Protein AF-A0A7Y6ZDL6-F1 (afdb_monomer_lite)

Structure (mmCIF, N/CA/C/O backbone):
data_AF-A0A7Y6ZDL6-F1
#
_entry.id   AF-A0A7Y6ZDL6-F1
#
loop_
_atom_site.group_PDB
_atom_site.id
_atom_site.type_symbol
_atom_site.label_atom_id
_atom_site.label_alt_id
_atom_site.label_comp_id
_atom_site.label_asym_id
_atom_site.label_entity_id
_atom_site.label_seq_id
_atom_site.pdbx_PDB_ins_code
_atom_site.Cartn_x
_atom_site.Cartn_y
_atom_site.Cartn_z
_atom_site.occupancy
_atom_site.B_iso_or_equiv
_atom_site.auth_seq_id
_atom_site.auth_comp_id
_atom_site.auth_asym_id
_atom_site.auth_atom_id
_atom_site.pdbx_PDB_model_num
ATOM 1 N N . MET A 1 1 ? 57.002 0.272 -57.227 1.00 36.59 1 MET A N 1
ATOM 2 C CA . MET A 1 1 ? 57.228 0.877 -55.899 1.00 36.59 1 MET A CA 1
ATOM 3 C C . MET A 1 1 ? 55.902 0.898 -55.145 1.00 36.59 1 MET A C 1
ATOM 5 O O . MET A 1 1 ? 54.931 1.383 -55.696 1.00 36.59 1 MET A O 1
ATOM 9 N N . LYS A 1 2 ? 55.901 0.307 -53.939 1.00 42.91 2 LYS A N 1
ATOM 10 C CA . LYS A 1 2 ? 54.948 0.447 -52.814 1.00 42.91 2 LYS A CA 1
ATOM 11 C C . LYS A 1 2 ? 53.448 0.146 -53.039 1.00 42.91 2 LYS A C 1
ATOM 13 O O . LYS A 1 2 ? 52.616 1.027 -53.177 1.00 42.91 2 LYS A O 1
ATOM 18 N N . LYS A 1 3 ? 53.177 -1.163 -52.980 1.00 45.16 3 LYS A N 1
ATOM 19 C CA . LYS A 1 3 ? 52.013 -1.884 -52.426 1.00 45.16 3 LYS A CA 1
ATOM 20 C C . LYS A 1 3 ? 50.885 -1.002 -51.853 1.00 45.16 3 LYS A C 1
ATOM 22 O O . LYS A 1 3 ? 50.964 -0.553 -50.715 1.00 45.16 3 LYS A O 1
ATOM 27 N N . ILE A 1 4 ? 49.814 -0.863 -52.631 1.00 57.41 4 ILE A N 1
ATOM 28 C CA . ILE A 1 4 ? 48.461 -0.620 -52.126 1.00 57.41 4 ILE A CA 1
ATOM 29 C C . ILE A 1 4 ? 47.939 -1.986 -51.685 1.00 57.41 4 ILE A C 1
ATOM 31 O O . ILE A 1 4 ? 47.622 -2.823 -52.524 1.00 57.41 4 ILE A O 1
ATOM 35 N N . ALA A 1 5 ? 47.935 -2.238 -50.385 1.00 52.50 5 ALA A N 1
ATOM 36 C CA . ALA A 1 5 ? 47.142 -3.288 -49.765 1.00 52.50 5 ALA A CA 1
ATOM 37 C C . ALA A 1 5 ? 47.132 -3.054 -48.254 1.00 52.50 5 ALA A C 1
ATOM 39 O O . ALA A 1 5 ? 48.175 -2.754 -47.676 1.00 52.50 5 ALA A O 1
ATOM 40 N N . LEU A 1 6 ? 45.974 -3.323 -47.649 1.00 48.06 6 LEU A N 1
ATOM 41 C CA . LEU A 1 6 ? 45.800 -3.661 -46.235 1.00 48.06 6 LEU A CA 1
ATOM 42 C C . LEU A 1 6 ? 45.435 -2.505 -45.282 1.00 48.06 6 LEU A C 1
ATOM 44 O O . LEU A 1 6 ? 46.138 -2.179 -44.335 1.00 48.06 6 LEU A O 1
ATOM 48 N N . ILE A 1 7 ? 44.241 -1.957 -45.507 1.00 54.50 7 ILE A N 1
ATOM 49 C CA . ILE A 1 7 ? 43.246 -1.698 -44.452 1.00 54.50 7 ILE A CA 1
ATOM 50 C C . ILE A 1 7 ? 42.078 -2.634 -44.823 1.00 54.50 7 ILE A C 1
ATOM 52 O O . ILE A 1 7 ? 41.708 -2.633 -45.999 1.00 54.50 7 ILE A O 1
ATOM 56 N N . PRO A 1 8 ? 41.556 -3.492 -43.926 1.00 52.88 8 PRO A N 1
ATOM 57 C CA . PRO A 1 8 ? 41.430 -3.277 -42.493 1.00 52.88 8 PRO A CA 1
ATOM 58 C C . PRO A 1 8 ? 42.224 -4.304 -41.675 1.00 52.88 8 PRO A C 1
ATOM 60 O O . PRO A 1 8 ? 42.054 -5.512 -41.831 1.00 52.88 8 PRO A O 1
ATOM 63 N N . MET A 1 9 ? 43.052 -3.828 -40.741 1.00 53.09 9 MET A N 1
ATOM 64 C CA . MET A 1 9 ? 43.431 -4.624 -39.574 1.00 53.09 9 MET A CA 1
ATOM 65 C C . MET A 1 9 ? 42.171 -4.756 -38.716 1.00 53.09 9 MET A C 1
ATOM 67 O O . MET A 1 9 ? 41.893 -3.943 -37.844 1.00 53.09 9 MET A O 1
ATOM 71 N N . LEU A 1 10 ? 41.342 -5.704 -39.138 1.00 53.25 10 LEU A N 1
ATOM 72 C CA . LEU A 1 10 ? 40.517 -6.581 -38.339 1.00 53.25 10 LEU A CA 1
ATOM 73 C C . LEU A 1 10 ? 40.175 -6.030 -36.949 1.00 53.25 10 LEU A C 1
ATOM 75 O O . LEU A 1 10 ? 40.924 -6.160 -35.982 1.00 53.25 10 LEU A O 1
ATOM 79 N N . PHE A 1 11 ? 38.979 -5.458 -36.906 1.00 54.62 11 PHE A N 1
ATOM 80 C CA . PHE A 1 11 ? 38.126 -5.20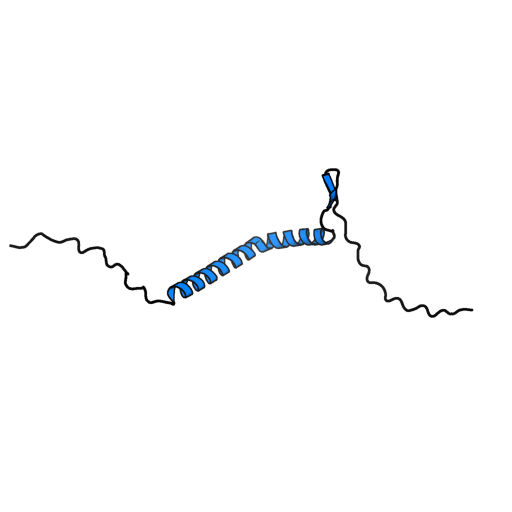9 -35.752 1.00 54.62 11 PHE A CA 1
ATOM 81 C C . PHE A 1 11 ? 37.830 -6.529 -35.003 1.00 54.62 11 PHE A C 1
ATOM 83 O O . PHE A 1 11 ? 36.704 -7.014 -34.976 1.00 54.62 11 PHE A O 1
ATOM 90 N N . LEU A 1 12 ? 38.863 -7.172 -34.455 1.00 51.00 12 LEU A N 1
ATOM 91 C CA . LEU A 1 12 ? 38.741 -8.420 -33.705 1.00 51.00 12 LEU A CA 1
ATOM 92 C C . LEU A 1 12 ? 39.771 -8.484 -32.574 1.00 51.00 12 LEU A C 1
ATOM 94 O O . LEU A 1 12 ? 40.399 -9.509 -32.336 1.00 51.00 12 LEU A O 1
ATOM 98 N N . ALA A 1 13 ? 39.910 -7.390 -31.825 1.00 49.34 13 ALA A N 1
ATOM 99 C CA . ALA A 1 13 ? 40.230 -7.516 -30.409 1.00 49.34 13 ALA A CA 1
ATOM 100 C C . ALA A 1 13 ? 38.942 -7.960 -29.701 1.00 49.34 13 ALA A C 1
ATOM 102 O O . ALA A 1 13 ? 38.289 -7.186 -29.009 1.00 49.34 13 ALA A O 1
ATOM 103 N N . ALA A 1 14 ? 38.522 -9.197 -29.977 1.00 55.22 14 ALA A N 1
ATOM 104 C CA . ALA A 1 14 ? 37.548 -9.865 -29.144 1.00 55.22 14 ALA A CA 1
ATOM 105 C C . ALA A 1 14 ? 38.159 -9.914 -27.737 1.00 55.22 14 ALA A C 1
ATOM 107 O O . ALA A 1 14 ? 39.270 -10.437 -27.600 1.00 55.22 14 ALA A O 1
ATOM 108 N N . PRO A 1 15 ? 37.487 -9.415 -26.688 1.00 58.69 15 PRO A N 1
ATOM 109 C CA . PRO A 1 15 ? 37.804 -9.836 -25.335 1.00 58.69 15 PRO A CA 1
ATOM 110 C C . PRO A 1 15 ? 37.327 -11.294 -25.198 1.00 58.69 15 PRO A C 1
ATOM 112 O O . PRO A 1 15 ? 36.370 -11.591 -24.504 1.00 58.69 15 PRO A O 1
ATOM 115 N N . ALA A 1 16 ? 37.950 -12.207 -25.948 1.00 55.53 16 ALA A N 1
ATOM 116 C CA . ALA A 1 16 ? 37.733 -13.650 -25.886 1.00 55.53 16 ALA A CA 1
ATOM 117 C C . ALA A 1 16 ? 38.701 -14.313 -24.885 1.00 55.53 16 ALA A C 1
ATOM 119 O O . ALA A 1 16 ? 38.832 -15.528 -24.861 1.00 55.53 16 ALA A O 1
ATOM 120 N N . LEU A 1 17 ? 39.399 -13.507 -24.075 1.00 48.25 17 LEU A N 1
ATOM 121 C CA . LEU A 1 17 ? 40.220 -13.932 -22.941 1.00 48.25 17 LEU A CA 1
ATOM 122 C C . LEU A 1 17 ? 39.850 -13.101 -21.704 1.00 48.25 17 LEU A C 1
ATOM 124 O O . LEU A 1 17 ? 40.661 -12.338 -21.189 1.00 48.25 17 LEU A O 1
ATOM 128 N N . ALA A 1 18 ? 38.603 -13.221 -21.258 1.00 50.50 18 ALA A N 1
ATOM 129 C CA . ALA A 1 18 ? 38.189 -12.831 -19.908 1.00 50.50 18 ALA A CA 1
ATOM 130 C C . ALA A 1 18 ? 37.358 -13.954 -19.257 1.00 50.50 18 ALA A C 1
ATOM 132 O O . ALA A 1 18 ? 36.466 -13.704 -18.462 1.00 50.50 18 ALA A O 1
ATOM 133 N N . GLU A 1 19 ? 37.623 -15.208 -19.633 1.00 49.12 19 GLU A N 1
ATOM 134 C CA . GLU A 1 19 ? 36.890 -16.386 -19.143 1.00 49.12 19 GLU A CA 1
ATOM 135 C C . GLU A 1 19 ? 37.441 -16.948 -17.818 1.00 49.12 19 GLU A C 1
ATOM 137 O O . GLU A 1 19 ? 37.078 -18.050 -17.424 1.00 49.12 19 GLU A O 1
ATOM 142 N N . ASP A 1 20 ? 38.298 -16.202 -17.112 1.00 55.03 20 ASP A N 1
ATOM 143 C CA . ASP A 1 20 ? 38.886 -16.624 -15.834 1.00 55.03 20 ASP A CA 1
ATOM 144 C C . ASP A 1 20 ? 38.597 -15.595 -14.730 1.00 55.03 20 ASP A C 1
ATOM 146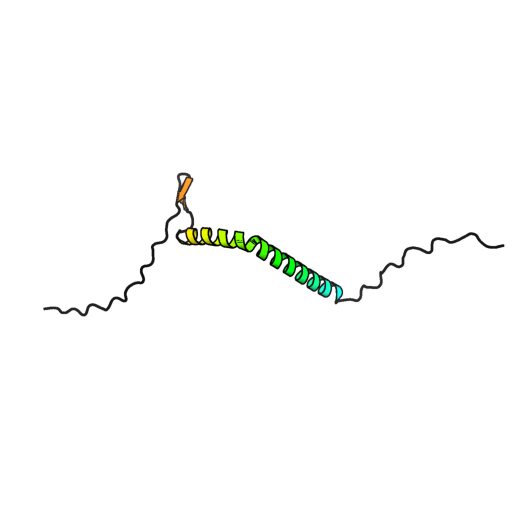 O O . ASP A 1 20 ? 39.487 -14.954 -14.171 1.00 55.03 20 ASP A O 1
ATOM 150 N N . ALA A 1 21 ? 37.308 -15.399 -14.453 1.00 52.72 21 ALA A N 1
ATOM 151 C CA . ALA A 1 21 ? 36.839 -14.622 -13.314 1.00 52.72 21 ALA A CA 1
ATOM 152 C C . ALA A 1 21 ? 35.622 -15.309 -12.669 1.00 52.72 21 ALA A C 1
ATOM 154 O O . ALA A 1 21 ? 34.477 -14.980 -12.981 1.00 52.72 21 ALA A O 1
ATOM 155 N N . PRO A 1 22 ? 35.828 -16.227 -11.705 1.00 53.91 22 PRO A N 1
ATOM 156 C CA . PRO A 1 22 ? 34.770 -16.641 -10.781 1.00 53.91 22 PRO A CA 1
ATOM 157 C C . PRO A 1 22 ? 34.238 -15.488 -9.895 1.00 53.91 22 PRO A C 1
ATOM 159 O O . PRO A 1 22 ? 33.397 -15.726 -9.037 1.00 53.91 22 PRO A O 1
ATOM 162 N N . SER A 1 23 ? 34.677 -14.245 -10.120 1.00 60.81 23 SER A N 1
ATOM 163 C CA . SER A 1 23 ? 34.266 -13.025 -9.421 1.00 60.81 23 SER A CA 1
ATOM 164 C C . SER A 1 23 ? 33.251 -12.161 -10.178 1.00 60.81 23 SER A C 1
ATOM 166 O O . SER A 1 23 ? 32.475 -11.466 -9.535 1.00 60.81 23 SER A O 1
ATOM 168 N N . ASP A 1 24 ? 33.197 -12.197 -11.514 1.00 73.75 24 ASP A N 1
ATOM 169 C CA . ASP A 1 24 ? 32.407 -11.219 -12.290 1.00 73.75 24 ASP A CA 1
ATOM 170 C C . ASP A 1 24 ? 30.895 -11.435 -12.150 1.00 73.75 24 ASP A C 1
ATOM 172 O O . ASP A 1 24 ? 30.107 -10.488 -12.120 1.00 73.75 24 ASP A O 1
ATOM 176 N N . ALA A 1 25 ? 30.480 -12.696 -12.019 1.00 81.31 25 ALA A N 1
ATOM 177 C CA . ALA A 1 25 ? 29.090 -13.029 -1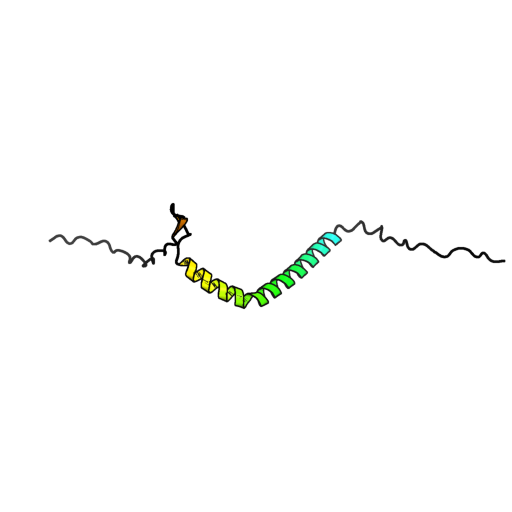1.745 1.00 81.31 25 ALA A CA 1
ATOM 178 C C . ALA A 1 25 ? 28.681 -12.594 -10.329 1.00 81.31 25 ALA A C 1
ATOM 180 O O . ALA A 1 25 ? 27.588 -12.065 -10.151 1.00 81.31 25 ALA A O 1
ATOM 181 N N . GLU A 1 26 ? 29.543 -12.792 -9.327 1.00 83.94 26 GLU A N 1
ATOM 182 C CA . GLU A 1 26 ? 29.284 -12.386 -7.940 1.00 83.94 26 GLU A CA 1
ATOM 183 C C . GLU A 1 26 ? 29.242 -10.857 -7.798 1.00 83.94 26 GLU A C 1
ATOM 185 O O . GLU A 1 26 ? 28.324 -10.323 -7.176 1.00 83.94 26 GLU A O 1
ATOM 190 N N . GLU A 1 27 ? 30.163 -10.151 -8.457 1.00 86.19 27 GLU A N 1
ATOM 191 C CA . GLU A 1 27 ? 30.171 -8.691 -8.592 1.00 86.19 27 GLU A CA 1
ATOM 192 C C . GLU A 1 27 ? 28.863 -8.199 -9.237 1.00 86.19 27 GLU A C 1
ATOM 194 O O . GLU A 1 27 ? 28.176 -7.335 -8.689 1.00 86.19 27 GLU A O 1
ATOM 199 N N . GLY A 1 28 ? 28.447 -8.814 -10.351 1.00 88.19 28 GLY A N 1
ATOM 200 C CA . GLY A 1 28 ? 27.182 -8.511 -11.023 1.00 88.19 28 GLY A CA 1
ATOM 201 C C . GLY A 1 28 ? 25.953 -8.768 -10.146 1.00 88.19 28 GLY A C 1
ATOM 202 O O . GLY A 1 28 ? 25.021 -7.963 -10.137 1.00 88.19 28 GLY A O 1
ATOM 203 N N . TRP A 1 29 ? 25.954 -9.847 -9.356 1.00 92.06 29 TRP A N 1
ATOM 204 C CA . TRP A 1 29 ? 24.900 -10.139 -8.380 1.00 92.06 29 TRP A CA 1
ATOM 205 C C . TRP A 1 29 ? 24.860 -9.124 -7.237 1.00 92.06 29 TRP A C 1
ATOM 207 O O . TRP A 1 29 ? 23.771 -8.754 -6.792 1.00 92.06 29 TRP A O 1
ATOM 217 N N . ASN A 1 30 ? 26.017 -8.672 -6.755 1.00 92.88 30 ASN A N 1
ATOM 218 C CA . ASN A 1 30 ? 26.110 -7.659 -5.708 1.00 92.88 30 ASN A CA 1
ATOM 219 C C . ASN A 1 30 ? 25.613 -6.298 -6.205 1.00 92.88 30 ASN A C 1
ATOM 221 O O . ASN A 1 30 ? 24.770 -5.695 -5.542 1.00 92.88 30 ASN A O 1
ATOM 225 N N . LEU A 1 31 ? 26.017 -5.881 -7.407 1.00 94.50 31 LEU A N 1
ATOM 226 C CA . LEU A 1 31 ? 25.537 -4.657 -8.054 1.00 94.50 31 LEU A CA 1
ATOM 227 C C . LEU A 1 31 ? 24.031 -4.701 -8.341 1.00 94.50 31 LEU A C 1
ATOM 229 O O . LEU A 1 31 ? 23.320 -3.734 -8.072 1.00 94.50 31 LEU A O 1
ATOM 233 N N . LEU A 1 32 ? 23.514 -5.831 -8.841 1.00 95.81 32 LEU A N 1
ATOM 234 C CA . LEU A 1 32 ? 22.077 -6.015 -9.052 1.00 95.81 32 LEU A CA 1
ATOM 235 C C . LEU A 1 32 ? 21.313 -5.915 -7.731 1.00 95.81 32 LEU A C 1
ATOM 237 O O . LEU A 1 32 ? 20.271 -5.264 -7.673 1.00 95.81 32 LEU A O 1
ATOM 241 N N . ARG A 1 33 ? 21.818 -6.547 -6.668 1.00 94.56 33 ARG A N 1
ATOM 242 C CA . ARG A 1 33 ? 21.198 -6.494 -5.341 1.00 94.56 33 ARG A CA 1
ATOM 243 C C . ARG A 1 33 ? 21.182 -5.074 -4.791 1.00 94.56 33 ARG A C 1
ATOM 245 O O . ARG A 1 33 ? 20.155 -4.652 -4.270 1.00 94.56 33 ARG A O 1
ATOM 252 N N . GLU A 1 34 ? 22.285 -4.349 -4.921 1.00 95.12 34 GLU A N 1
ATOM 253 C CA . GLU A 1 34 ? 22.393 -2.964 -4.469 1.00 95.12 34 GLU A CA 1
ATOM 254 C C . GLU A 1 34 ? 21.449 -2.044 -5.255 1.00 95.12 34 GLU A C 1
ATOM 256 O O . GLU A 1 34 ? 20.659 -1.322 -4.652 1.00 95.12 34 GLU A O 1
ATOM 261 N N . GLY A 1 35 ? 21.413 -2.160 -6.586 1.00 95.56 35 GLY A N 1
ATOM 262 C CA . GLY A 1 35 ? 20.469 -1.415 -7.424 1.00 95.56 35 GLY A CA 1
ATOM 263 C C . GLY A 1 35 ? 19.002 -1.751 -7.130 1.00 95.56 35 GLY A C 1
ATOM 264 O O . GLY A 1 35 ? 18.163 -0.856 -7.055 1.00 95.56 35 GLY A O 1
ATOM 265 N N . SER A 1 36 ? 18.692 -3.030 -6.898 1.00 96.81 36 SER A N 1
ATOM 266 C CA . SER A 1 36 ? 17.341 -3.479 -6.533 1.00 96.81 36 SER A CA 1
ATOM 267 C C . SER A 1 36 ? 16.922 -2.947 -5.166 1.00 96.81 36 SER A C 1
ATOM 269 O O . SER A 1 36 ? 15.772 -2.560 -4.988 1.00 96.81 36 SER A O 1
ATOM 271 N N . LYS A 1 37 ? 17.847 -2.906 -4.200 1.00 96.06 37 LYS A N 1
ATOM 272 C CA . LYS A 1 37 ? 17.592 -2.359 -2.867 1.00 96.06 37 LYS A CA 1
ATOM 273 C C . LYS A 1 37 ? 17.231 -0.877 -2.945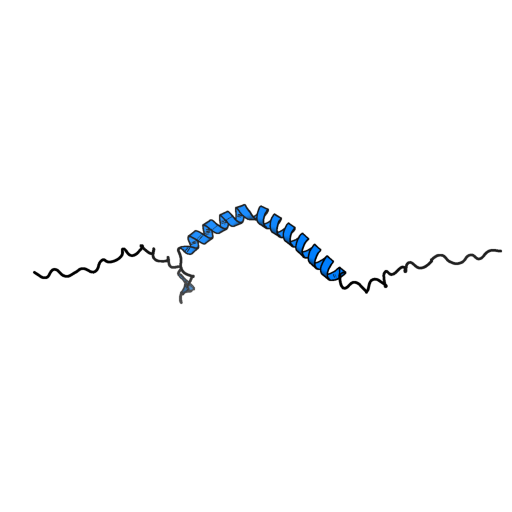 1.00 96.06 37 LYS A C 1
ATOM 275 O O . LYS A 1 37 ? 16.195 -0.502 -2.415 1.00 96.06 37 LYS A O 1
ATOM 280 N N . LEU A 1 38 ? 18.027 -0.076 -3.653 1.00 96.31 38 LEU A N 1
ATOM 281 C CA . LEU A 1 38 ? 17.766 1.359 -3.824 1.00 96.31 38 LEU A CA 1
ATOM 282 C C . LEU A 1 38 ? 16.421 1.620 -4.518 1.00 96.31 38 LEU A C 1
ATOM 284 O O . LEU A 1 38 ? 15.676 2.511 -4.119 1.00 96.31 38 LEU A O 1
ATOM 288 N N . LEU A 1 39 ? 16.085 0.816 -5.533 1.00 96.06 39 LEU A N 1
ATOM 289 C CA . LEU A 1 39 ? 14.793 0.896 -6.216 1.00 96.06 39 LEU A CA 1
ATOM 290 C C . LEU A 1 39 ? 13.625 0.594 -5.269 1.00 96.06 39 LEU A C 1
ATOM 292 O O . LEU A 1 39 ? 12.628 1.309 -5.281 1.00 96.06 39 LEU A O 1
ATOM 296 N N . LEU A 1 40 ? 13.739 -0.470 -4.471 1.00 94.31 40 LEU A N 1
ATOM 297 C CA . LEU A 1 40 ? 12.701 -0.862 -3.519 1.00 94.31 40 LEU A CA 1
ATOM 298 C C . LEU A 1 40 ? 12.553 0.160 -2.391 1.00 94.31 40 LEU A C 1
ATOM 300 O O . LEU A 1 40 ? 11.427 0.470 -2.027 1.00 94.31 40 LEU A O 1
ATOM 304 N N . GLU A 1 41 ? 13.656 0.696 -1.865 1.00 93.19 41 GLU A N 1
ATOM 305 C CA . GLU A 1 41 ? 13.634 1.764 -0.858 1.00 93.19 41 GLU A CA 1
ATOM 306 C C . GLU A 1 41 ? 12.869 2.981 -1.377 1.00 93.19 41 GLU A C 1
ATOM 308 O O . GLU A 1 41 ? 11.930 3.429 -0.727 1.00 93.19 41 GLU A O 1
ATOM 313 N N . HIS A 1 42 ? 13.182 3.441 -2.589 1.00 92.50 42 HIS A N 1
ATOM 314 C CA . HIS A 1 42 ? 12.480 4.572 -3.186 1.00 92.50 42 HIS A CA 1
ATOM 315 C C . HIS A 1 42 ? 11.002 4.269 -3.467 1.00 92.50 42 HIS A C 1
ATOM 317 O O . HIS A 1 42 ? 10.136 5.087 -3.174 1.00 92.50 42 HIS A O 1
ATOM 323 N N . LEU A 1 43 ? 10.692 3.068 -3.969 1.00 92.69 43 LEU A N 1
ATOM 324 C CA . LEU A 1 43 ? 9.311 2.635 -4.175 1.00 92.69 43 LEU A CA 1
ATOM 325 C C . LEU A 1 43 ? 8.527 2.625 -2.856 1.00 92.69 43 LEU A C 1
ATOM 327 O O . LEU A 1 43 ? 7.388 3.077 -2.826 1.00 92.69 43 LEU A O 1
ATOM 331 N N . PHE A 1 44 ? 9.116 2.130 -1.765 1.00 89.62 44 PHE A N 1
ATOM 332 C CA . PHE A 1 44 ? 8.478 2.151 -0.448 1.00 89.62 44 PHE A CA 1
ATOM 333 C C . PHE A 1 44 ? 8.338 3.566 0.113 1.00 89.62 44 PHE A C 1
ATOM 335 O O . PHE A 1 44 ? 7.325 3.846 0.742 1.00 89.62 44 PHE A O 1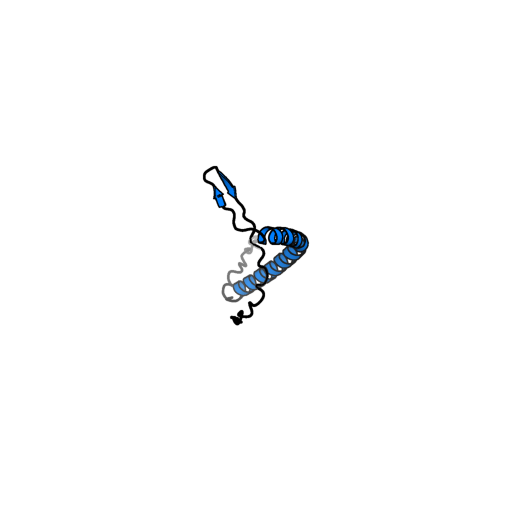
ATOM 342 N N . GLU A 1 45 ? 9.293 4.465 -0.126 1.00 90.44 45 GLU A N 1
ATOM 343 C CA . GLU A 1 45 ? 9.164 5.881 0.244 1.00 90.44 45 GLU A CA 1
ATOM 344 C C . GLU A 1 45 ? 8.005 6.560 -0.501 1.00 90.44 45 GLU A C 1
ATOM 346 O O . GLU A 1 45 ? 7.219 7.283 0.109 1.00 90.44 45 GLU A O 1
ATOM 351 N N . GLU A 1 46 ? 7.857 6.299 -1.802 1.00 88.94 46 GLU A N 1
ATOM 352 C CA . GLU A 1 46 ? 6.762 6.841 -2.615 1.00 88.94 46 GLU A CA 1
ATOM 353 C C . GLU A 1 46 ? 5.404 6.212 -2.268 1.00 88.94 46 GLU A C 1
ATOM 355 O O . GLU A 1 46 ? 4.382 6.900 -2.245 1.00 88.94 46 GLU A O 1
ATOM 360 N N . MET A 1 47 ? 5.381 4.904 -1.990 1.00 88.19 47 MET A N 1
ATOM 361 C CA . MET A 1 47 ? 4.168 4.161 -1.634 1.00 88.19 47 MET A CA 1
ATOM 362 C C . MET A 1 47 ? 3.796 4.295 -0.156 1.00 88.19 47 MET A C 1
ATOM 364 O O . MET A 1 47 ? 2.657 3.996 0.178 1.00 88.19 47 MET A O 1
ATOM 368 N N . GLY A 1 48 ? 4.701 4.747 0.715 1.00 85.12 48 GLY A N 1
ATOM 369 C CA . GLY A 1 48 ? 4.501 4.899 2.160 1.00 85.12 48 GLY A CA 1
ATOM 370 C C . GLY A 1 48 ? 3.144 5.499 2.542 1.00 85.12 48 GLY A C 1
ATOM 371 O O . GLY A 1 48 ? 2.363 4.808 3.189 1.00 85.12 48 GLY A O 1
ATOM 372 N N . PRO A 1 49 ? 2.781 6.709 2.072 1.00 86.38 49 PRO A N 1
ATOM 373 C CA . PRO A 1 49 ? 1.476 7.295 2.389 1.00 86.38 49 PRO A CA 1
ATOM 374 C C . PRO A 1 49 ? 0.288 6.454 1.891 1.00 86.38 49 PRO A C 1
ATOM 376 O O . PRO A 1 49 ? -0.735 6.382 2.562 1.00 86.38 49 PRO A O 1
ATOM 379 N N . ALA A 1 50 ? 0.414 5.776 0.746 1.00 86.19 50 ALA A N 1
ATOM 380 C CA . ALA A 1 50 ? -0.635 4.891 0.235 1.00 86.19 50 ALA A CA 1
ATOM 381 C C . ALA A 1 50 ? -0.727 3.565 1.018 1.00 86.19 50 ALA A C 1
ATOM 383 O O . ALA A 1 50 ? -1.807 2.983 1.123 1.00 86.19 50 ALA A O 1
ATOM 384 N N . LEU A 1 51 ? 0.393 3.078 1.560 1.00 85.25 51 LEU A N 1
ATOM 385 C CA . LEU A 1 51 ? 0.443 1.907 2.433 1.00 85.25 51 LEU A CA 1
ATOM 386 C C . LEU A 1 51 ? -0.149 2.217 3.810 1.00 85.25 51 LEU A C 1
ATOM 388 O O . LEU A 1 51 ? -0.909 1.395 4.311 1.00 85.25 51 LEU A O 1
ATOM 392 N N . ASP A 1 52 ? 0.113 3.401 4.366 1.00 85.81 52 ASP A N 1
ATOM 393 C CA . ASP A 1 52 ? -0.509 3.870 5.612 1.00 85.81 52 ASP A CA 1
ATOM 394 C C . ASP A 1 52 ? -2.036 3.987 5.458 1.00 85.81 52 ASP A C 1
ATOM 396 O O . ASP A 1 52 ? -2.800 3.555 6.323 1.00 85.81 52 ASP A O 1
ATOM 400 N N . GLU A 1 53 ? -2.508 4.520 4.323 1.00 83.50 53 GLU A N 1
ATOM 401 C CA . GLU A 1 53 ? -3.940 4.541 4.002 1.00 83.50 53 GLU A CA 1
ATOM 402 C C . GLU A 1 53 ? -4.519 3.121 3.918 1.00 83.50 53 GLU A C 1
ATOM 404 O O . GLU A 1 53 ? -5.601 2.862 4.446 1.00 83.50 53 GLU A O 1
ATOM 409 N N . LEU A 1 54 ? -3.799 2.184 3.289 1.00 84.06 54 LEU A N 1
ATOM 410 C CA . LEU A 1 54 ? -4.206 0.783 3.183 1.00 84.06 54 LEU A CA 1
ATOM 411 C C . LEU A 1 54 ? -4.244 0.078 4.547 1.00 84.06 54 LEU A C 1
ATOM 413 O O . LEU A 1 54 ? -5.157 -0.713 4.782 1.00 84.06 54 LEU A O 1
ATOM 417 N N . GLU A 1 55 ? -3.291 0.358 5.437 1.00 83.19 55 GLU A N 1
ATOM 418 C CA . GLU A 1 55 ? -3.233 -0.215 6.785 1.00 83.19 55 GLU A CA 1
ATOM 419 C C . GLU A 1 55 ? -4.505 0.100 7.579 1.00 83.19 55 GLU A C 1
ATOM 421 O O . GLU A 1 55 ? -5.085 -0.808 8.173 1.00 83.19 55 GLU A O 1
ATOM 426 N N . GLY A 1 56 ? -5.010 1.336 7.498 1.00 79.88 56 GLY A N 1
ATOM 427 C CA . GLY A 1 56 ? -6.276 1.718 8.130 1.00 79.88 56 GLY A CA 1
ATOM 428 C C . GLY A 1 56 ? -7.465 0.877 7.650 1.00 79.88 56 GLY A C 1
ATOM 429 O O . GLY A 1 56 ? -8.247 0.380 8.459 1.00 79.88 56 GLY A O 1
ATOM 430 N N . TYR A 1 57 ? -7.569 0.632 6.339 1.00 79.88 57 TYR A N 1
ATOM 431 C CA . TYR A 1 57 ? -8.617 -0.242 5.799 1.00 79.88 57 TYR A CA 1
ATOM 432 C C . TYR A 1 57 ? -8.438 -1.705 6.221 1.00 79.88 57 TYR A C 1
ATOM 434 O O . TYR A 1 57 ? -9.423 -2.403 6.454 1.00 79.88 57 TYR A O 1
ATOM 442 N N . VAL A 1 58 ? -7.199 -2.196 6.301 1.00 82.75 58 VAL A N 1
ATOM 443 C CA . VAL A 1 58 ? -6.913 -3.572 6.733 1.00 82.75 58 VAL A CA 1
ATOM 444 C C . VAL A 1 58 ? -7.261 -3.770 8.209 1.00 82.75 58 VAL A C 1
ATOM 446 O O . VAL A 1 58 ? -7.800 -4.822 8.560 1.00 82.75 58 VAL A O 1
ATOM 449 N N . ASP A 1 59 ? -7.018 -2.777 9.064 1.00 77.94 59 ASP A N 1
ATOM 450 C CA . ASP A 1 59 ? -7.369 -2.855 10.482 1.00 77.94 59 ASP A CA 1
ATOM 451 C C . ASP A 1 59 ? -8.889 -2.911 10.703 1.00 77.94 59 ASP A C 1
ATOM 453 O O . ASP A 1 59 ? -9.389 -3.755 11.449 1.00 77.94 59 ASP A O 1
ATOM 457 N N . ASP A 1 60 ? -9.657 -2.134 9.938 1.00 82.06 60 ASP A N 1
ATOM 458 C CA . ASP A 1 60 ? -11.120 -2.236 9.939 1.00 82.06 60 ASP A CA 1
ATOM 459 C C . ASP A 1 60 ? -11.601 -3.638 9.523 1.00 82.06 60 ASP A C 1
ATOM 461 O O . ASP A 1 60 ? -12.550 -4.182 10.098 1.00 82.06 60 ASP A O 1
ATOM 465 N N . LEU A 1 61 ? -10.929 -4.268 8.552 1.00 85.31 61 LEU A N 1
ATOM 466 C CA . LEU A 1 61 ? -11.232 -5.636 8.122 1.00 85.31 61 LEU A CA 1
ATOM 467 C C . LEU A 1 61 ? -10.836 -6.687 9.169 1.00 85.31 61 LEU A C 1
ATOM 469 O O . LEU A 1 61 ? -11.486 -7.734 9.244 1.00 85.31 61 LEU A O 1
ATOM 473 N N . ASN A 1 62 ? -9.836 -6.422 10.019 1.00 86.81 62 ASN A N 1
ATOM 474 C CA . ASN A 1 62 ? -9.455 -7.325 11.111 1.00 86.81 62 ASN A CA 1
ATOM 475 C C . ASN A 1 62 ? -10.581 -7.530 12.127 1.00 86.81 62 ASN A C 1
ATOM 477 O O . ASN A 1 62 ? -10.612 -8.577 12.782 1.00 86.81 62 ASN A O 1
ATOM 481 N N . ALA A 1 63 ? -11.527 -6.594 12.233 1.00 89.44 63 ALA A N 1
ATOM 482 C CA . ALA A 1 63 ? -12.721 -6.750 13.057 1.00 89.44 63 ALA A CA 1
ATOM 483 C C . ALA A 1 63 ? -13.683 -7.832 12.534 1.00 89.44 63 ALA A C 1
ATOM 485 O O . ALA A 1 63 ? -14.643 -8.173 13.226 1.00 89.44 63 ALA A O 1
ATOM 486 N N . TYR A 1 64 ? -13.445 -8.397 11.349 1.00 92.00 64 TYR A N 1
ATOM 487 C CA . TYR A 1 64 ? -14.315 -9.373 10.706 1.00 92.00 64 TYR A CA 1
ATOM 488 C C . TYR A 1 64 ? -13.627 -10.730 10.480 1.00 92.00 64 TYR A C 1
ATOM 490 O O . TYR A 1 64 ? -12.403 -10.864 10.450 1.00 92.00 64 TYR A O 1
ATOM 498 N N . GLU A 1 65 ? -14.436 -11.778 10.379 1.00 91.00 65 GLU A N 1
ATOM 499 C CA . GLU A 1 65 ? -14.049 -13.117 9.949 1.00 91.00 65 GLU A CA 1
ATOM 500 C C . GLU A 1 65 ? -13.924 -13.187 8.422 1.00 91.00 65 GLU A C 1
ATOM 502 O O . GLU A 1 65 ? -14.428 -12.332 7.689 1.00 91.00 65 GLU A O 1
ATOM 507 N N . ALA A 1 66 ? -13.281 -14.249 7.931 1.00 92.38 66 ALA A N 1
ATOM 508 C CA . ALA A 1 66 ? -13.171 -14.491 6.500 1.00 92.38 66 ALA A CA 1
ATOM 509 C C . ALA A 1 66 ? -14.564 -14.629 5.837 1.00 92.38 66 ALA A C 1
ATOM 511 O O . ALA A 1 66 ? -15.474 -15.212 6.437 1.00 92.38 66 ALA A O 1
ATOM 512 N N . PRO A 1 67 ? -14.745 -14.143 4.594 1.00 93.38 67 PRO A N 1
ATOM 513 C CA . PRO A 1 67 ? -16.032 -14.207 3.904 1.00 93.38 67 PRO A CA 1
ATOM 514 C C . PRO A 1 67 ? -16.505 -15.645 3.635 1.00 93.38 67 PRO A C 1
ATOM 516 O O . PRO A 1 67 ? -15.724 -16.494 3.204 1.00 93.38 67 PRO A O 1
ATOM 519 N N . VAL A 1 68 ? -17.806 -15.903 3.809 1.00 95.00 68 VAL A N 1
ATOM 520 C CA . VAL A 1 68 ? -18.452 -17.191 3.500 1.00 95.00 68 VAL A CA 1
ATOM 521 C C . VAL A 1 68 ? -19.478 -17.008 2.386 1.00 95.00 68 VAL A C 1
ATOM 523 O O . VAL A 1 68 ? -20.382 -16.184 2.503 1.00 95.00 68 VAL A O 1
ATOM 526 N N . ILE A 1 69 ? -19.370 -17.802 1.320 1.00 96.19 69 ILE A N 1
ATOM 527 C CA . ILE A 1 69 ? -20.331 -17.803 0.208 1.00 96.19 69 ILE A CA 1
ATOM 528 C C . ILE A 1 69 ? -21.511 -18.708 0.571 1.00 96.19 69 ILE A C 1
ATOM 530 O O . ILE A 1 69 ? -21.327 -19.870 0.940 1.00 96.19 69 ILE A O 1
ATOM 534 N N . LEU A 1 70 ? -22.725 -18.181 0.470 1.00 95.75 70 LEU A N 1
ATOM 535 C CA . LEU A 1 70 ? -23.958 -18.887 0.795 1.00 95.75 70 LEU A CA 1
ATOM 536 C C . LEU A 1 70 ? -24.532 -19.636 -0.425 1.00 95.75 70 LEU A C 1
ATOM 538 O O . LEU A 1 70 ? -24.215 -19.299 -1.567 1.00 95.75 70 LEU A O 1
ATOM 542 N N . PRO A 1 71 ? -25.421 -20.633 -0.225 1.00 96.56 71 PRO A N 1
ATOM 543 C CA . PRO A 1 71 ? -26.006 -21.411 -1.325 1.00 96.56 71 P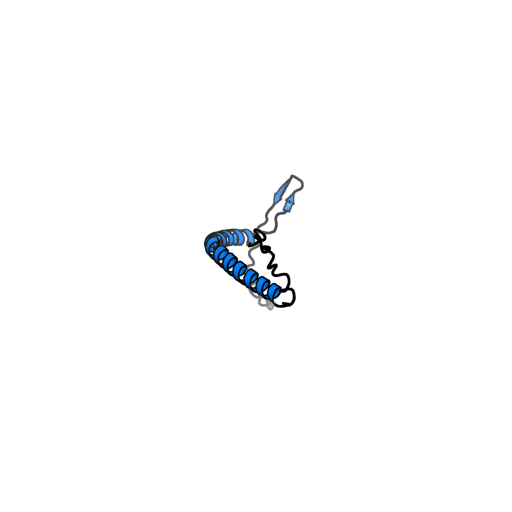RO A CA 1
ATOM 544 C C . PRO A 1 71 ? -26.827 -20.594 -2.333 1.00 96.56 71 PRO A C 1
ATOM 546 O O . PRO A 1 71 ? -27.033 -21.038 -3.458 1.00 96.56 71 PRO A O 1
ATOM 549 N N . ASN A 1 72 ? -27.315 -19.418 -1.933 1.00 96.94 72 ASN A N 1
ATOM 550 C CA . ASN A 1 72 ? -28.026 -18.481 -2.802 1.00 96.94 72 ASN A CA 1
ATOM 551 C C . ASN A 1 72 ? -27.086 -17.558 -3.603 1.00 96.94 72 ASN A C 1
ATOM 553 O O . ASN A 1 72 ? -27.568 -16.839 -4.473 1.00 96.94 72 ASN A O 1
ATOM 557 N N . GLY A 1 73 ? -25.776 -17.587 -3.333 1.00 95.44 73 GLY A N 1
ATOM 558 C CA . GLY A 1 73 ? -24.760 -16.768 -3.997 1.00 95.44 73 GLY A CA 1
ATOM 559 C C . GLY A 1 73 ? -24.359 -15.492 -3.250 1.00 95.44 73 GLY A C 1
ATOM 560 O O . GLY A 1 73 ? -23.425 -14.822 -3.685 1.00 95.44 73 GLY A O 1
ATOM 561 N N . ASP A 1 74 ? -25.006 -15.171 -2.127 1.00 97.12 74 ASP A N 1
ATOM 562 C CA . ASP A 1 74 ? -24.626 -14.021 -1.299 1.00 97.12 74 ASP A CA 1
ATOM 563 C C . ASP A 1 74 ? -23.352 -14.307 -0.490 1.00 97.12 74 ASP A C 1
ATOM 565 O O . ASP A 1 74 ? -23.020 -15.459 -0.198 1.00 97.12 74 ASP A O 1
ATOM 569 N N . ILE A 1 75 ? -22.652 -13.248 -0.079 1.00 95.50 75 ILE A N 1
ATOM 570 C CA . ILE A 1 75 ? -21.458 -13.337 0.769 1.00 95.50 75 ILE A CA 1
ATOM 571 C C . ILE A 1 75 ? -21.801 -12.841 2.177 1.00 95.50 75 ILE A C 1
ATOM 573 O O . ILE A 1 75 ? -22.270 -11.718 2.353 1.00 95.50 75 ILE A O 1
ATOM 577 N N . LEU A 1 76 ? -21.530 -13.668 3.187 1.00 94.25 76 LEU A N 1
ATOM 578 C CA . LEU A 1 76 ? -21.641 -13.321 4.601 1.00 94.25 76 LEU A CA 1
ATOM 579 C C . LEU A 1 76 ? -20.251 -13.015 5.171 1.00 94.25 76 LEU A C 1
ATOM 581 O O . LEU A 1 76 ? -19.378 -13.880 5.167 1.00 94.25 76 LEU A O 1
ATOM 585 N N . ILE A 1 77 ? -20.069 -11.811 5.713 1.00 93.56 77 ILE A N 1
ATOM 586 C CA . ILE A 1 77 ? -18.867 -11.403 6.454 1.00 93.56 77 ILE A CA 1
ATOM 587 C C . ILE A 1 77 ? -19.294 -11.144 7.902 1.00 93.56 77 ILE A C 1
ATOM 589 O O . ILE A 1 77 ? -20.087 -10.240 8.163 1.00 93.56 77 ILE A O 1
ATOM 593 N N . ARG A 1 78 ? -18.837 -11.973 8.846 1.00 93.00 78 ARG A N 1
ATOM 594 C CA . ARG A 1 78 ? -19.224 -11.872 10.267 1.00 93.00 78 ARG A CA 1
ATOM 595 C C . ARG A 1 78 ? -18.237 -10.999 11.025 1.00 93.00 78 ARG A C 1
ATOM 597 O O . ARG A 1 78 ? -17.048 -11.084 10.769 1.00 93.00 78 ARG A O 1
ATOM 604 N N . ARG A 1 79 ? -18.703 -10.191 11.977 1.00 92.06 79 ARG A N 1
ATOM 605 C CA . ARG A 1 79 ? -17.823 -9.439 12.887 1.00 92.06 79 ARG A CA 1
ATOM 606 C C . ARG A 1 79 ? -17.322 -10.366 14.000 1.00 92.06 79 ARG A C 1
ATOM 608 O O . ARG A 1 79 ? -18.119 -11.125 14.550 1.00 92.06 79 ARG A O 1
ATOM 615 N N . LYS A 1 80 ? -16.036 -10.295 14.343 1.00 90.62 80 LYS A N 1
ATOM 616 C CA . LYS A 1 80 ? -15.458 -11.009 15.488 1.00 90.62 80 LYS A CA 1
ATOM 617 C C . LYS A 1 80 ? -16.091 -10.496 16.792 1.00 90.62 80 LYS A C 1
ATOM 619 O O . LYS A 1 80 ? -16.335 -9.292 16.908 1.00 90.62 80 LYS A O 1
ATOM 624 N N . PRO A 1 81 ? -16.366 -11.372 17.773 1.00 84.94 81 PRO A N 1
ATOM 625 C CA . PRO A 1 81 ? -16.806 -10.932 19.090 1.00 84.94 81 PRO A CA 1
ATOM 626 C C . PRO A 1 81 ? -15.688 -10.133 19.771 1.00 84.94 81 PRO A C 1
ATOM 628 O O . PRO A 1 81 ? -14.526 -10.540 19.750 1.00 84.94 81 PRO A O 1
ATOM 631 N N . GLU A 1 82 ? -16.036 -8.994 20.370 1.00 72.62 82 GLU A N 1
ATOM 632 C CA . GLU A 1 82 ? -15.104 -8.221 21.193 1.00 72.62 82 GLU A CA 1
ATOM 633 C C . GLU A 1 82 ? -14.753 -9.052 22.429 1.00 72.62 82 GLU A C 1
ATOM 635 O O . GLU A 1 82 ? -15.617 -9.360 23.252 1.00 72.62 82 GLU A O 1
ATOM 640 N N . VAL A 1 83 ? -13.488 -9.462 22.542 1.00 70.44 83 VAL A N 1
ATOM 641 C CA . VAL A 1 83 ? -13.009 -10.185 23.721 1.00 70.44 83 VAL A CA 1
ATOM 642 C C . VAL A 1 83 ? -12.971 -9.187 24.870 1.00 70.44 83 VAL A C 1
ATOM 644 O O . VAL A 1 83 ? -12.049 -8.382 24.979 1.00 70.44 83 VAL A O 1
ATOM 647 N N . THR A 1 84 ? -13.998 -9.212 25.716 1.00 68.31 84 THR A N 1
ATOM 648 C CA . THR A 1 84 ? -13.918 -8.560 27.024 1.00 68.31 84 THR A CA 1
ATOM 649 C C . THR A 1 84 ? -12.859 -9.326 27.815 1.00 68.31 84 THR A C 1
ATOM 651 O O . THR A 1 84 ? -12.974 -10.552 27.886 1.00 68.31 84 THR A O 1
ATOM 654 N N . PRO A 1 85 ? -11.812 -8.674 28.356 1.00 71.88 85 PRO A N 1
ATOM 655 C CA . PRO A 1 85 ? -10.872 -9.347 29.239 1.00 71.88 85 PRO A CA 1
ATOM 656 C C . PRO A 1 85 ? -11.680 -10.015 30.351 1.00 71.88 85 PRO A C 1
ATOM 658 O O . PRO A 1 85 ? -12.388 -9.324 31.081 1.00 71.88 85 PRO A O 1
ATOM 661 N N . GLU A 1 86 ? -11.654 -11.346 30.414 1.00 65.19 86 GLU A N 1
ATOM 662 C CA . GLU A 1 86 ? -12.368 -12.089 31.448 1.00 65.19 86 GLU A CA 1
ATOM 663 C C . GLU A 1 86 ? -11.843 -11.604 32.803 1.00 65.19 86 GLU A C 1
ATOM 665 O O . GLU A 1 86 ? -10.662 -11.775 33.121 1.00 65.19 86 GLU A O 1
ATOM 670 N N . GLU A 1 87 ? -12.699 -10.930 33.579 1.00 64.19 87 GLU A N 1
ATOM 671 C CA . GLU A 1 87 ? -12.383 -10.619 34.967 1.00 64.19 87 GLU A CA 1
ATOM 672 C C . GLU A 1 87 ? -12.055 -11.946 35.660 1.00 64.19 87 GLU A C 1
ATOM 674 O O . GLU A 1 87 ? -12.833 -12.898 35.535 1.00 64.19 87 GLU A O 1
ATOM 679 N N . PRO A 1 88 ? -10.907 -12.061 36.352 1.00 63.47 88 PRO A N 1
ATOM 680 C CA . PRO A 1 88 ? -10.559 -13.294 37.032 1.00 63.47 88 PRO A CA 1
ATOM 681 C C . PRO A 1 88 ? -11.664 -13.606 38.041 1.00 63.47 88 PRO A C 1
ATOM 683 O O . PRO A 1 88 ? -11.829 -12.901 39.037 1.00 63.47 88 PRO A O 1
ATOM 686 N N . SER A 1 89 ? -12.438 -14.655 37.764 1.00 63.16 89 SER A N 1
ATOM 687 C CA . SER A 1 89 ? -13.497 -15.125 38.645 1.00 63.16 89 SER A CA 1
ATOM 688 C C . SER A 1 89 ? -12.854 -15.600 39.945 1.00 63.16 89 SER A C 1
ATOM 690 O O . SER A 1 89 ? -12.239 -16.670 39.986 1.00 63.16 89 SER A O 1
ATOM 692 N N . ILE A 1 90 ? -12.962 -14.792 41.000 1.00 68.00 90 ILE A N 1
ATOM 693 C CA . ILE A 1 90 ? -12.665 -15.241 42.360 1.00 68.00 90 ILE A CA 1
ATOM 694 C C . ILE A 1 90 ? -13.650 -16.384 42.645 1.00 68.00 90 ILE A C 1
ATOM 696 O O . ILE A 1 90 ? -14.854 -16.170 42.489 1.00 68.00 90 ILE A O 1
ATOM 700 N N . PRO A 1 91 ? -13.182 -17.599 42.991 1.00 66.50 91 PRO A N 1
ATOM 701 C CA . PRO A 1 91 ? -14.075 -18.698 43.324 1.00 66.50 91 PRO A CA 1
ATOM 702 C C . PRO A 1 91 ? -14.981 -18.272 44.478 1.00 66.50 91 PRO A C 1
ATOM 704 O O . PRO A 1 91 ? -14.488 -17.868 45.530 1.00 66.50 91 PRO A O 1
ATOM 707 N N . ASP A 1 92 ? -16.290 -18.334 44.252 1.00 65.19 92 ASP A N 1
ATOM 708 C CA . ASP A 1 92 ? -17.311 -18.020 45.247 1.00 65.19 92 ASP A CA 1
ATOM 709 C C . ASP A 1 92 ? -17.259 -19.116 46.329 1.00 65.19 92 ASP A C 1
ATOM 711 O O . ASP A 1 92 ? -17.772 -20.225 46.150 1.00 65.19 92 ASP A O 1
ATOM 715 N N . GLU A 1 93 ? -16.519 -18.864 47.414 1.00 60.72 93 GLU A N 1
ATOM 716 C CA . GLU A 1 93 ? -16.537 -19.709 48.608 1.00 60.72 93 GLU A CA 1
ATOM 717 C C . GLU A 1 93 ? -17.944 -19.631 49.205 1.00 60.72 93 GLU A C 1
ATOM 719 O O . GLU A 1 93 ? -18.327 -18.641 49.828 1.00 60.72 93 GLU A O 1
ATOM 724 N N . GLY A 1 94 ? -18.726 -20.687 48.972 1.00 57.41 94 GLY A N 1
ATOM 725 C CA . GLY A 1 94 ? -20.098 -20.813 49.439 1.00 57.41 94 GLY A CA 1
ATOM 726 C C . GLY A 1 94 ? -20.212 -20.603 50.946 1.00 57.41 94 GLY A C 1
ATOM 727 O O . GLY A 1 94 ? -19.848 -21.469 51.740 1.00 57.41 94 GLY A O 1
ATOM 728 N N . ILE A 1 95 ? -20.777 -19.463 51.336 1.00 59.75 95 ILE A N 1
ATOM 729 C CA . ILE A 1 95 ? -21.319 -19.261 52.676 1.00 59.75 95 ILE A CA 1
ATOM 730 C C . ILE A 1 95 ? -22.737 -19.848 52.661 1.00 59.75 95 ILE A C 1
ATOM 732 O O . ILE A 1 95 ? -23.706 -19.146 52.376 1.00 59.75 95 ILE A O 1
ATOM 736 N N . GLU A 1 96 ? -22.859 -21.153 52.913 1.00 54.50 96 GLU A N 1
ATOM 737 C CA . GLU A 1 96 ? -24.155 -21.766 53.232 1.00 54.50 96 GLU A CA 1
ATOM 738 C C . GLU A 1 96 ? -24.554 -21.390 54.672 1.00 54.50 96 GLU A C 1
ATOM 740 O O . GLU A 1 96 ? -23.799 -21.627 55.619 1.00 54.50 96 GLU A O 1
ATOM 745 N N . LEU A 1 97 ? -25.729 -20.761 54.809 1.00 56.69 97 LEU A N 1
ATOM 746 C CA . LEU A 1 97 ? -26.414 -20.449 56.073 1.00 56.69 97 LEU A CA 1
ATOM 747 C C . LEU A 1 97 ? -27.269 -21.625 56.556 1.00 56.69 97 LEU A C 1
ATOM 749 O O . LEU A 1 97 ? -27.937 -22.249 55.701 1.00 56.69 97 LEU A O 1
#

pLDDT: mean 76.67, std 17.55, range [36.59, 97.12]

Foldseek 3Di:
DDDDDDPDPDPPPPVPPPPPDPPPVVVVVVVVVVVVVVVVVVVCVVCVVVVVVVVVVVVVLVQWDDWDQDPVGDIDIGGDDDDDPPDPDDPPPDPDD

Secondary structure (DSSP, 8-state):
----------S----------TTHHHHHHHHHHHHHHHHHHHHHHHHHHHHHHHHHHHHHHHTBPPPEE-TTS-EE-PBPP----------------

Radius of gyration: 35.8 Å; chains: 1; bounding box: 85×29×112 Å

Sequence (97 aa):
MKKIALIPMLFLAAPALAEDAPSDAEEGWNLLREGSKLLLEHLFEEMGPALDELEGYVDDLNAYEAPVILPNGDILIRRKPEVTPEEPSIPDEGIEL